Protein AF-A0A7S0IWI6-F1 (afdb_monomer_lite)

InterPro domains:
  IPR001129 Membrane-associated, eicosanoid/glutathione metabolism (MAPEG) protein [PF01124] (8-79)
  IPR023352 Membrane associated eicosanoid/glutathione metabolism-like domain superfamily [G3DSA:1.20.120.550] (6-96)
  IPR023352 Membrane associated eicosanoid/glutathione metabolism-like domain superfamily [SSF161084] (7-81)

Structure (mmCIF, N/CA/C/O backbone):
data_AF-A0A7S0IWI6-F1
#
_entry.id   AF-A0A7S0IWI6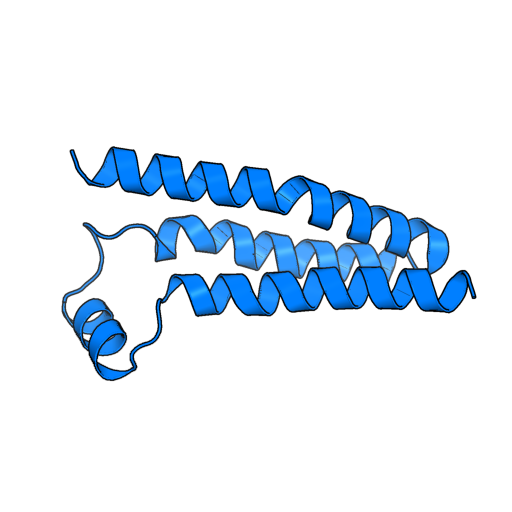-F1
#
loop_
_atom_site.group_PDB
_atom_site.id
_atom_site.type_symbol
_atom_site.label_atom_id
_atom_site.label_alt_id
_atom_site.label_comp_id
_atom_site.label_asym_id
_atom_site.label_entity_id
_atom_site.label_seq_id
_atom_site.pdbx_PDB_ins_code
_atom_site.Cartn_x
_atom_site.Cartn_y
_atom_site.Cartn_z
_atom_site.occupancy
_atom_site.B_iso_or_equiv
_atom_site.auth_seq_id
_atom_site.auth_comp_id
_atom_site.auth_asym_id
_atom_site.auth_atom_id
_atom_site.pdbx_PDB_model_num
ATOM 1 N N . SER A 1 1 ? 21.022 3.372 -17.760 1.00 60.09 1 SER A N 1
ATOM 2 C CA . SER A 1 1 ? 20.057 2.423 -18.358 1.00 60.09 1 SER A CA 1
ATOM 3 C C . SER A 1 1 ? 18.639 2.813 -17.983 1.00 60.09 1 SER A C 1
ATOM 5 O O . SER A 1 1 ? 18.422 3.125 -16.820 1.00 60.09 1 SER A O 1
ATOM 7 N N . GLY A 1 2 ? 17.676 2.789 -18.914 1.00 69.56 2 GLY A N 1
ATOM 8 C CA . GLY A 1 2 ? 16.279 3.180 -18.639 1.00 69.56 2 GLY A CA 1
ATOM 9 C C . GLY A 1 2 ? 15.588 2.357 -17.541 1.00 69.56 2 GLY A C 1
ATOM 10 O O . GLY A 1 2 ? 14.728 2.878 -16.842 1.00 69.56 2 GLY A O 1
ATOM 11 N N . LEU A 1 3 ? 16.027 1.111 -17.317 1.00 73.00 3 LEU A N 1
ATOM 12 C CA . LEU A 1 3 ? 15.543 0.254 -16.229 1.00 73.00 3 LEU A CA 1
ATOM 13 C C . LEU A 1 3 ? 15.739 0.872 -14.835 1.00 73.00 3 LEU A C 1
ATOM 15 O O . LEU A 1 3 ? 14.838 0.784 -14.013 1.00 73.00 3 LEU A O 1
ATOM 19 N N . ILE A 1 4 ? 16.888 1.506 -14.576 1.00 78.31 4 ILE A N 1
ATOM 20 C CA . ILE A 1 4 ? 17.215 2.073 -13.254 1.00 78.31 4 ILE A CA 1
ATOM 21 C C . ILE A 1 4 ? 16.224 3.188 -12.907 1.00 78.31 4 ILE A C 1
ATOM 23 O O . ILE A 1 4 ? 15.590 3.143 -11.863 1.00 78.31 4 ILE A O 1
ATOM 27 N N . PHE A 1 5 ? 15.993 4.112 -13.843 1.00 79.19 5 PHE A N 1
ATOM 28 C CA . PHE A 1 5 ? 15.026 5.198 -13.669 1.00 79.19 5 PHE A CA 1
ATOM 29 C C . PHE A 1 5 ? 13.600 4.682 -13.421 1.00 79.19 5 PHE A C 1
ATOM 31 O O . PHE A 1 5 ? 12.860 5.207 -12.594 1.00 79.19 5 PHE A O 1
ATOM 38 N N . VAL A 1 6 ? 13.210 3.625 -14.132 1.00 77.12 6 VAL A N 1
ATOM 39 C CA . VAL A 1 6 ? 11.906 2.970 -13.983 1.00 77.12 6 VAL A CA 1
ATOM 40 C C . VAL A 1 6 ? 11.771 2.326 -12.594 1.00 77.12 6 VAL A C 1
ATOM 42 O O . VAL A 1 6 ? 10.737 2.483 -11.946 1.00 77.12 6 VAL A O 1
ATOM 45 N N . MET A 1 7 ? 12.823 1.675 -12.093 1.00 81.88 7 MET A N 1
ATOM 46 C CA . MET A 1 7 ? 12.849 1.119 -10.737 1.00 81.88 7 MET A CA 1
ATOM 47 C C . MET A 1 7 ? 12.815 2.209 -9.657 1.00 81.88 7 MET A C 1
ATOM 49 O O . MET A 1 7 ? 12.032 2.084 -8.717 1.00 81.88 7 MET A O 1
ATOM 53 N N . ASP A 1 8 ? 13.549 3.313 -9.822 1.00 86.31 8 ASP A N 1
ATOM 54 C CA . ASP A 1 8 ? 13.521 4.446 -8.882 1.00 86.31 8 ASP A CA 1
ATOM 55 C C . ASP A 1 8 ? 12.116 5.053 -8.767 1.00 86.31 8 ASP A C 1
ATOM 57 O O . ASP A 1 8 ? 11.629 5.333 -7.670 1.00 86.31 8 ASP A O 1
ATOM 61 N N . ARG A 1 9 ? 11.409 5.199 -9.895 1.00 85.44 9 ARG A N 1
ATOM 62 C CA . ARG A 1 9 ? 10.012 5.664 -9.909 1.00 85.44 9 ARG A CA 1
ATOM 63 C C . ARG A 1 9 ? 9.068 4.671 -9.237 1.00 85.44 9 ARG A C 1
ATOM 65 O O . ARG A 1 9 ? 8.151 5.098 -8.538 1.00 85.44 9 ARG A O 1
ATOM 72 N N . SER A 1 10 ? 9.303 3.371 -9.413 1.00 87.50 10 SER A N 1
ATOM 73 C CA . SER A 1 10 ? 8.527 2.336 -8.730 1.00 87.50 10 SER A CA 1
ATOM 74 C C . SER A 1 10 ? 8.697 2.418 -7.212 1.00 87.50 10 SER A C 1
ATOM 76 O O . SER A 1 10 ? 7.706 2.388 -6.487 1.00 87.50 10 SER A O 1
ATOM 78 N N . VAL A 1 11 ? 9.932 2.555 -6.722 1.00 89.94 11 VAL A N 1
ATOM 79 C CA . VAL A 1 11 ? 10.214 2.701 -5.285 1.00 89.94 11 VAL A CA 1
ATOM 80 C C . VAL A 1 11 ? 9.613 3.995 -4.740 1.00 89.94 11 VAL A C 1
ATOM 82 O O . VAL A 1 11 ? 8.949 3.965 -3.705 1.00 89.94 11 VAL A O 1
ATOM 85 N N . GLY A 1 12 ? 9.765 5.110 -5.463 1.00 90.56 12 GLY A N 1
ATOM 86 C CA . GLY A 1 12 ? 9.144 6.386 -5.105 1.00 90.56 12 GLY A CA 1
ATOM 87 C C . GLY A 1 12 ? 7.631 6.263 -4.910 1.00 90.56 12 GLY A C 1
ATOM 88 O O . GLY A 1 12 ? 7.111 6.700 -3.887 1.00 90.56 12 GLY A O 1
ATOM 89 N N . ASN A 1 13 ? 6.929 5.572 -5.816 1.00 91.75 13 ASN A N 1
ATOM 90 C CA . ASN A 1 13 ? 5.488 5.355 -5.669 1.00 91.75 13 ASN A CA 1
ATOM 91 C C . ASN A 1 13 ? 5.132 4.508 -4.440 1.00 91.75 13 ASN A C 1
ATOM 93 O O . ASN A 1 13 ? 4.160 4.808 -3.751 1.00 91.75 13 ASN A O 1
ATOM 97 N N . LEU A 1 14 ? 5.902 3.457 -4.146 1.00 91.81 14 LEU A N 1
ATOM 98 C CA . LEU A 1 14 ? 5.673 2.637 -2.953 1.00 91.81 14 LEU A CA 1
ATOM 99 C C . LEU A 1 14 ? 5.825 3.470 -1.672 1.00 91.81 14 LEU A C 1
ATOM 101 O O . LEU A 1 14 ? 4.990 3.368 -0.770 1.00 91.81 14 LEU A O 1
ATOM 105 N N . LEU A 1 15 ? 6.840 4.335 -1.616 1.00 94.75 15 LEU A N 1
ATOM 106 C CA . LEU A 1 15 ? 7.067 5.234 -0.486 1.00 94.75 15 LEU A CA 1
ATOM 107 C C . LEU A 1 15 ? 5.949 6.270 -0.343 1.00 94.75 15 LEU A C 1
ATOM 109 O O . LEU A 1 15 ? 5.454 6.460 0.761 1.00 94.75 15 LEU A O 1
ATOM 113 N N . GLU A 1 16 ? 5.489 6.884 -1.434 1.00 93.44 16 GLU A N 1
ATOM 114 C CA . GLU A 1 16 ? 4.375 7.847 -1.417 1.00 93.44 16 GLU A CA 1
ATOM 115 C C . GLU A 1 16 ? 3.060 7.224 -0.917 1.00 93.44 16 GLU A C 1
ATOM 117 O O . GLU A 1 16 ? 2.232 7.891 -0.299 1.00 93.44 16 GLU A O 1
ATOM 122 N N . GLN A 1 17 ? 2.859 5.932 -1.172 1.00 93.06 17 GLN A N 1
ATOM 123 C CA . GLN A 1 17 ? 1.621 5.218 -0.853 1.00 93.06 17 GLN A CA 1
ATOM 124 C C . GLN A 1 17 ? 1.616 4.602 0.544 1.00 93.06 17 GLN A C 1
ATOM 126 O O . GLN A 1 17 ? 0.550 4.279 1.068 1.00 93.06 17 GLN A O 1
ATOM 131 N N . THR A 1 18 ? 2.787 4.450 1.157 1.00 94.50 18 THR A N 1
ATOM 132 C CA . THR A 1 18 ? 2.921 3.828 2.475 1.00 94.50 18 THR A CA 1
ATOM 133 C C . THR A 1 18 ? 2.287 4.675 3.593 1.00 94.50 18 THR A C 1
ATOM 135 O O . THR A 1 18 ? 1.507 4.113 4.362 1.00 94.50 18 THR A O 1
ATOM 138 N N . PRO A 1 19 ? 2.509 6.005 3.691 1.00 96.38 19 PRO A N 1
ATOM 139 C CA . PRO A 1 19 ? 1.877 6.832 4.720 1.00 96.38 19 PRO A CA 1
ATOM 140 C C . PRO A 1 19 ? 0.339 6.792 4.730 1.00 96.38 19 PRO A C 1
ATOM 142 O O . PRO A 1 19 ? -0.219 6.501 5.791 1.00 96.38 19 PRO A O 1
ATOM 145 N N . PRO A 1 20 ? -0.381 7.023 3.607 1.00 95.06 20 PRO A N 1
ATOM 146 C CA . PRO A 1 20 ? -1.842 6.967 3.624 1.00 95.06 20 PRO A CA 1
ATOM 147 C C . PRO A 1 20 ? -2.363 5.556 3.917 1.00 95.06 20 PRO A C 1
ATOM 149 O O . PRO A 1 20 ? -3.393 5.417 4.571 1.00 95.06 20 PRO A O 1
ATOM 152 N N . PHE A 1 21 ? -1.645 4.511 3.491 1.00 96.56 21 PHE A N 1
ATOM 153 C CA . PHE A 1 21 ? -1.988 3.128 3.815 1.00 96.56 21 PHE A CA 1
ATOM 154 C C . PHE A 1 21 ? -1.884 2.840 5.314 1.00 96.56 21 PHE A C 1
ATOM 156 O O . PHE A 1 21 ? -2.855 2.372 5.904 1.00 96.56 21 PHE A O 1
ATOM 163 N N . LEU A 1 22 ? -0.742 3.142 5.937 1.00 97.44 22 LEU A N 1
ATOM 164 C CA . LEU A 1 22 ? -0.532 2.883 7.362 1.00 97.44 22 LEU A CA 1
ATOM 165 C C . LEU A 1 22 ? -1.520 3.672 8.219 1.00 97.44 22 LEU A C 1
ATOM 167 O O . LEU A 1 22 ? -2.097 3.115 9.149 1.00 97.44 22 LEU A O 1
ATOM 171 N N . LEU A 1 23 ? -1.759 4.941 7.879 1.00 97.00 23 LEU A N 1
ATOM 172 C CA . LEU A 1 23 ? -2.752 5.760 8.566 1.00 97.00 23 LEU A CA 1
ATOM 173 C C . LEU A 1 23 ? -4.145 5.123 8.486 1.00 97.00 23 LEU A C 1
ATOM 175 O O . LEU A 1 23 ? -4.803 4.949 9.508 1.00 97.00 23 LEU A O 1
ATOM 179 N N . ALA A 1 24 ? -4.581 4.741 7.285 1.00 96.44 24 ALA A N 1
ATOM 180 C CA . ALA A 1 24 ? -5.881 4.116 7.077 1.00 96.44 24 ALA A CA 1
ATOM 181 C C . ALA A 1 24 ? -6.020 2.778 7.814 1.00 96.44 24 ALA A C 1
ATOM 183 O O . ALA A 1 24 ? -7.049 2.535 8.440 1.00 96.44 24 ALA A O 1
ATOM 184 N N . LEU A 1 25 ? -4.981 1.941 7.764 1.00 98.00 25 LEU A N 1
ATOM 185 C CA . LEU A 1 25 ? -4.932 0.637 8.416 1.00 98.00 25 LEU A CA 1
ATOM 186 C C . LEU A 1 25 ? -5.083 0.771 9.933 1.00 98.00 25 LEU A C 1
ATOM 188 O O . LEU A 1 25 ? -5.941 0.121 10.524 1.00 98.00 25 LEU A O 1
ATOM 192 N N . TRP A 1 26 ? -4.286 1.644 10.555 1.00 97.81 26 TRP A N 1
ATOM 193 C CA . TRP A 1 26 ? -4.325 1.849 12.002 1.00 97.81 26 TRP A CA 1
ATOM 194 C C . TRP A 1 26 ? -5.633 2.485 12.459 1.00 97.81 26 TRP A C 1
ATOM 196 O O . TRP A 1 26 ? -6.230 2.012 13.422 1.00 97.81 26 TRP A O 1
ATOM 206 N N . LEU A 1 27 ? -6.122 3.509 11.752 1.00 96.38 27 LEU A N 1
ATOM 207 C CA . LEU A 1 27 ? -7.418 4.112 12.066 1.00 96.38 27 LEU A CA 1
ATOM 208 C C . LEU A 1 27 ? -8.548 3.081 11.978 1.00 96.38 27 LEU A C 1
ATOM 210 O O . LEU A 1 27 ? -9.403 3.039 12.856 1.00 96.38 27 LEU A O 1
ATOM 214 N N . HIS A 1 28 ? -8.541 2.221 10.957 1.00 96.56 28 HIS A N 1
ATOM 215 C CA . HIS A 1 28 ? -9.546 1.170 10.813 1.00 96.56 28 HIS A CA 1
ATOM 216 C C . HIS A 1 28 ? -9.423 0.089 11.892 1.00 96.56 28 HIS A C 1
ATOM 218 O O . HIS A 1 28 ? -10.438 -0.356 12.423 1.00 96.56 28 HIS A O 1
ATOM 224 N N . ALA A 1 29 ? -8.198 -0.299 12.252 1.00 96.75 29 ALA A N 1
ATOM 225 C CA . ALA A 1 29 ? -7.947 -1.283 13.299 1.00 96.75 29 ALA A CA 1
ATOM 226 C C . ALA A 1 29 ? -8.424 -0.797 14.676 1.00 96.75 29 ALA A C 1
ATOM 228 O O . ALA A 1 29 ? -9.009 -1.575 15.423 1.00 96.75 29 ALA A O 1
ATOM 229 N N . PHE A 1 30 ? -8.203 0.483 15.000 1.00 96.19 30 PHE A N 1
ATOM 230 C CA . PHE A 1 30 ? -8.631 1.065 16.274 1.00 96.19 30 PHE A CA 1
ATOM 231 C C . PHE A 1 30 ? -10.124 1.396 16.323 1.00 96.19 30 PHE A C 1
ATOM 233 O O . PHE A 1 30 ? -10.744 1.210 17.365 1.00 96.19 30 PHE A O 1
ATOM 240 N N . ALA A 1 31 ? -10.696 1.913 15.231 1.00 95.25 31 ALA A N 1
ATOM 241 C CA . ALA A 1 31 ? -12.073 2.403 15.227 1.00 95.25 31 ALA A CA 1
ATOM 242 C C . ALA A 1 31 ? -13.107 1.341 14.824 1.00 95.25 31 ALA A C 1
ATOM 244 O O . ALA A 1 31 ? -14.248 1.421 15.262 1.00 95.25 31 ALA A O 1
ATOM 245 N N . VAL A 1 32 ? -12.747 0.379 13.967 1.00 95.56 32 VAL A N 1
ATOM 246 C CA . VAL A 1 32 ? -13.708 -0.555 13.355 1.00 95.56 32 VAL A CA 1
ATOM 247 C C . VAL A 1 32 ? -13.438 -1.991 13.783 1.00 95.56 32 VAL A C 1
ATOM 249 O O . VAL A 1 32 ? -14.243 -2.578 14.499 1.00 95.56 32 VAL A O 1
ATOM 252 N N . SER A 1 33 ? -12.336 -2.577 13.313 1.00 95.88 33 SER A N 1
ATOM 253 C CA . SER A 1 33 ? -11.968 -3.960 13.613 1.00 95.88 33 SER A CA 1
ATOM 254 C C . SER A 1 33 ? -10.524 -4.241 13.182 1.00 95.88 33 SER A C 1
ATOM 256 O O . SER A 1 33 ? -10.160 -3.936 12.038 1.00 95.88 33 SER A O 1
ATOM 258 N N . PRO A 1 34 ? -9.698 -4.855 14.049 1.00 95.94 34 PRO A N 1
ATOM 259 C CA . PRO A 1 34 ? -8.344 -5.263 13.691 1.00 95.94 34 PRO A CA 1
ATOM 260 C C . PRO A 1 34 ? -8.319 -6.408 12.666 1.00 95.94 34 PRO A C 1
ATOM 262 O O . PRO A 1 34 ? -7.414 -6.440 11.833 1.00 95.94 34 PRO A O 1
ATOM 265 N N . ASP A 1 35 ? -9.310 -7.305 12.675 1.00 97.50 35 ASP A N 1
ATOM 266 C CA . ASP A 1 35 ? -9.374 -8.442 11.745 1.00 97.50 35 ASP A CA 1
ATOM 267 C C . ASP A 1 35 ? -9.653 -7.973 10.309 1.00 97.50 35 ASP A C 1
ATOM 269 O O . ASP A 1 35 ? -8.958 -8.360 9.365 1.00 97.50 35 ASP A O 1
ATOM 273 N N . ASP A 1 36 ? -10.615 -7.058 10.148 1.00 95.44 36 ASP A N 1
ATOM 274 C CA . ASP A 1 36 ? -10.927 -6.454 8.849 1.00 95.44 36 ASP A CA 1
ATOM 275 C C . ASP A 1 36 ? -9.750 -5.618 8.340 1.00 95.44 36 ASP A C 1
ATOM 277 O O . ASP A 1 36 ? -9.381 -5.699 7.165 1.00 95.44 36 ASP A O 1
ATOM 281 N N . ALA A 1 37 ? -9.122 -4.837 9.227 1.00 95.62 37 ALA A N 1
ATOM 282 C CA . ALA A 1 37 ? -7.927 -4.072 8.893 1.00 95.62 37 ALA A CA 1
ATOM 283 C C . ALA A 1 37 ? -6.809 -4.994 8.386 1.00 95.62 37 ALA A C 1
ATOM 285 O O . ALA A 1 37 ? -6.219 -4.714 7.343 1.00 95.62 37 ALA A O 1
ATOM 286 N N . ALA A 1 38 ? -6.556 -6.123 9.055 1.00 97.19 38 ALA A N 1
ATOM 287 C CA . ALA A 1 38 ? -5.558 -7.095 8.620 1.00 97.19 38 ALA A CA 1
ATOM 288 C C . ALA A 1 38 ? -5.875 -7.662 7.227 1.00 97.19 38 ALA A C 1
ATOM 290 O O . ALA A 1 38 ? -4.979 -7.739 6.382 1.00 97.19 38 ALA A O 1
ATOM 291 N N . TRP A 1 39 ? -7.138 -8.001 6.948 1.00 97.62 39 TRP A N 1
ATOM 292 C CA . TRP A 1 39 ? -7.550 -8.483 5.628 1.00 97.62 39 TRP A CA 1
ATOM 293 C C . TRP A 1 39 ? -7.314 -7.442 4.525 1.00 97.62 39 TRP A C 1
ATOM 295 O O . TRP A 1 39 ? -6.653 -7.733 3.525 1.00 97.62 39 TRP A O 1
ATOM 305 N N . TYR A 1 40 ? -7.778 -6.202 4.717 1.00 96.62 40 TYR A N 1
ATOM 306 C CA . TYR A 1 40 ? -7.527 -5.113 3.767 1.00 96.62 40 TYR A CA 1
ATOM 307 C C . TYR A 1 40 ? -6.029 -4.813 3.614 1.00 96.62 40 TYR A C 1
ATOM 309 O O . TYR A 1 40 ? -5.559 -4.550 2.504 1.00 96.62 40 TYR A O 1
ATOM 317 N N . GLY A 1 41 ? -5.270 -4.913 4.706 1.00 96.50 41 GLY A N 1
ATOM 318 C CA . GLY A 1 41 ? -3.817 -4.805 4.723 1.00 96.50 41 GLY A CA 1
ATOM 319 C C . GLY A 1 41 ? -3.145 -5.822 3.807 1.00 96.50 41 GLY A C 1
ATOM 320 O O . GLY A 1 41 ? -2.337 -5.446 2.957 1.00 96.50 41 GLY A O 1
ATOM 321 N N . TRP A 1 42 ? -3.525 -7.097 3.912 1.00 97.75 42 TRP A N 1
ATOM 322 C CA . TRP A 1 42 ? -3.004 -8.159 3.051 1.00 97.75 42 TRP A CA 1
ATOM 323 C C . TRP A 1 42 ? -3.342 -7.946 1.579 1.00 97.75 42 TRP A C 1
ATOM 325 O O . TRP A 1 42 ? -2.466 -8.089 0.726 1.00 97.75 42 TRP A O 1
ATOM 335 N N . VAL A 1 43 ? -4.579 -7.551 1.271 1.00 95.94 43 VAL A N 1
ATOM 336 C CA . VAL A 1 43 ? -4.990 -7.245 -0.106 1.00 95.94 43 VAL A CA 1
ATOM 337 C C . VAL A 1 43 ? -4.131 -6.119 -0.688 1.00 95.94 43 VAL A C 1
ATOM 339 O O . VAL A 1 43 ? -3.621 -6.243 -1.803 1.00 95.94 43 VAL A O 1
ATOM 342 N N . TRP A 1 44 ? -3.908 -5.047 0.075 1.00 96.25 44 TRP A N 1
ATOM 343 C CA . TRP A 1 44 ? -3.058 -3.939 -0.357 1.00 96.25 44 TRP A CA 1
ATOM 344 C C . TRP A 1 44 ? -1.595 -4.369 -0.547 1.00 96.25 44 TRP A C 1
ATOM 346 O O . TRP A 1 44 ? -0.983 -4.019 -1.556 1.00 96.25 44 TRP A O 1
ATOM 356 N N . LEU A 1 45 ? -1.038 -5.176 0.365 1.00 95.69 45 LEU A N 1
ATOM 357 C CA . LEU A 1 45 ? 0.333 -5.691 0.255 1.00 95.69 45 LEU A CA 1
ATOM 358 C C . LEU A 1 45 ? 0.528 -6.561 -0.992 1.00 95.69 45 LEU A C 1
ATOM 360 O O . LEU A 1 45 ? 1.526 -6.400 -1.693 1.00 95.69 45 LEU A O 1
ATOM 364 N N . LEU A 1 46 ? -0.429 -7.441 -1.302 1.00 94.56 46 LEU A N 1
ATOM 365 C CA . LEU A 1 46 ? -0.392 -8.272 -2.509 1.00 94.56 46 LEU A CA 1
ATOM 366 C C . LEU A 1 46 ? -0.441 -7.427 -3.784 1.00 94.56 46 LEU A C 1
ATOM 368 O O . LEU A 1 46 ? 0.308 -7.673 -4.725 1.00 94.56 46 LEU A O 1
ATOM 372 N N . MET A 1 47 ? -1.273 -6.386 -3.815 1.00 92.62 47 MET A N 1
ATOM 373 C CA . MET A 1 47 ? -1.276 -5.445 -4.934 1.00 92.62 47 MET A CA 1
ATOM 374 C C . MET A 1 47 ? 0.100 -4.778 -5.067 1.00 92.62 47 MET A C 1
ATOM 376 O O . MET A 1 47 ? 0.705 -4.787 -6.139 1.00 92.62 47 MET A O 1
ATOM 380 N N . ARG A 1 48 ? 0.662 -4.270 -3.968 1.00 91.56 48 ARG A N 1
ATOM 381 C CA . ARG A 1 48 ? 1.937 -3.540 -3.983 1.00 91.56 48 ARG A CA 1
ATOM 382 C C . ARG A 1 48 ? 3.152 -4.403 -4.287 1.00 91.56 48 ARG A C 1
ATOM 384 O O . ARG A 1 48 ? 4.070 -3.899 -4.926 1.00 91.56 48 ARG A O 1
ATOM 391 N N . SER A 1 49 ? 3.146 -5.684 -3.932 1.00 90.62 49 SER A N 1
ATOM 392 C CA . SER A 1 49 ? 4.223 -6.605 -4.307 1.00 90.62 49 SER A CA 1
ATOM 393 C C . SER A 1 49 ? 4.267 -6.864 -5.817 1.00 90.62 49 SER A C 1
ATOM 395 O O . SER A 1 49 ? 5.347 -7.037 -6.378 1.00 90.62 49 SER A O 1
ATOM 397 N N . THR A 1 50 ? 3.119 -6.811 -6.503 1.00 88.75 50 THR A N 1
ATOM 398 C CA . THR A 1 50 ? 3.051 -6.961 -7.970 1.00 88.75 50 THR A CA 1
ATOM 399 C C . THR A 1 50 ? 3.378 -5.676 -8.738 1.00 88.75 50 THR A C 1
ATOM 401 O O . THR A 1 50 ? 3.727 -5.739 -9.918 1.00 88.75 50 THR A O 1
ATOM 404 N N . TYR A 1 51 ? 3.324 -4.507 -8.088 1.00 88.06 51 TYR A N 1
ATOM 405 C CA . TYR A 1 51 ? 3.525 -3.202 -8.729 1.00 88.06 51 TYR A CA 1
ATOM 406 C C . TYR A 1 51 ? 4.877 -3.062 -9.463 1.00 88.0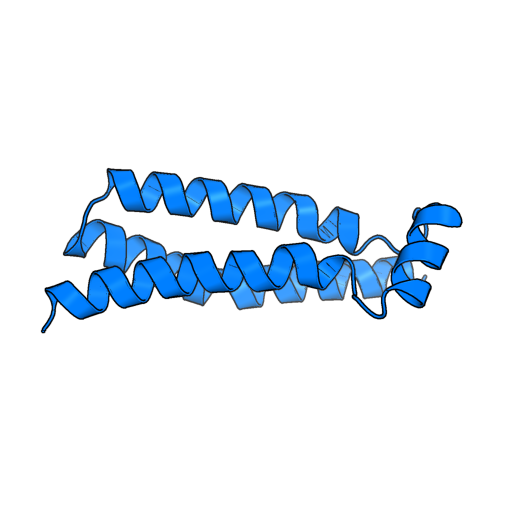6 51 TYR A C 1
ATOM 408 O O . TYR A 1 51 ? 4.856 -2.673 -10.634 1.00 88.06 51 TYR A O 1
ATOM 416 N N . PRO A 1 52 ? 6.041 -3.422 -8.876 1.00 85.06 52 PRO A N 1
ATOM 417 C CA . PRO A 1 52 ? 7.332 -3.295 -9.561 1.00 85.06 52 PRO A CA 1
ATOM 418 C C . PRO A 1 52 ? 7.447 -4.191 -10.796 1.00 85.06 52 PRO A C 1
ATOM 420 O O . PRO A 1 52 ? 8.063 -3.804 -11.786 1.00 85.06 52 PRO A O 1
ATOM 423 N N . VAL A 1 53 ? 6.808 -5.367 -10.765 1.00 82.69 53 VAL A N 1
ATOM 424 C CA . VAL A 1 53 ? 6.771 -6.304 -11.899 1.00 82.69 53 VAL A CA 1
ATOM 425 C C . VAL A 1 53 ? 5.992 -5.695 -13.064 1.00 82.69 53 VAL A C 1
ATOM 427 O O . VAL A 1 53 ? 6.449 -5.746 -14.201 1.00 82.69 53 VAL A O 1
ATOM 430 N N . MET A 1 54 ? 4.864 -5.037 -12.778 1.00 78.12 54 MET A N 1
ATOM 431 C CA . MET A 1 54 ? 4.068 -4.318 -13.784 1.00 78.12 54 MET A CA 1
ATOM 432 C C . MET A 1 54 ? 4.771 -3.059 -14.319 1.00 78.12 54 MET A C 1
ATOM 434 O O . MET A 1 54 ? 4.422 -2.566 -15.390 1.00 78.12 54 MET A O 1
ATOM 438 N N . PHE A 1 55 ? 5.758 -2.538 -13.583 1.00 74.69 55 PHE A N 1
ATOM 439 C CA . PHE A 1 55 ? 6.570 -1.382 -13.962 1.00 74.69 55 PHE A CA 1
ATOM 440 C C . PHE A 1 55 ? 7.827 -1.776 -14.768 1.00 74.69 55 PHE A C 1
ATOM 442 O O . PHE A 1 55 ? 8.408 -0.925 -15.438 1.00 74.69 55 PHE A O 1
ATOM 449 N N . ALA A 1 56 ? 8.248 -3.049 -14.749 1.00 69.69 56 ALA A N 1
ATOM 450 C CA . ALA A 1 56 ? 9.452 -3.551 -15.420 1.00 69.69 56 ALA A CA 1
ATOM 451 C C . ALA A 1 56 ? 9.308 -3.583 -16.960 1.00 69.69 56 ALA A C 1
ATOM 453 O O . ALA A 1 56 ? 9.103 -4.616 -17.592 1.00 69.69 56 ALA A O 1
ATOM 454 N N . TYR A 1 57 ? 9.457 -2.406 -17.567 1.00 61.91 57 TYR A N 1
ATOM 455 C CA . TYR A 1 57 ? 9.344 -2.134 -19.004 1.00 61.91 57 TYR A CA 1
ATOM 456 C C . TYR A 1 57 ? 10.265 -2.976 -19.924 1.00 61.91 57 TYR A C 1
ATOM 458 O O . TYR A 1 57 ? 9.815 -3.370 -20.998 1.00 61.91 57 TYR A O 1
ATOM 466 N N . PRO A 1 58 ? 11.534 -3.282 -19.570 1.00 56.75 58 PRO A N 1
ATOM 467 C CA . PRO A 1 58 ? 12.460 -3.955 -20.494 1.00 56.75 58 PRO A CA 1
ATOM 468 C C . PRO A 1 58 ? 12.262 -5.470 -20.649 1.00 56.75 58 PRO A C 1
ATOM 470 O O . PRO A 1 58 ? 12.834 -6.054 -21.563 1.00 56.75 58 PRO A O 1
ATOM 473 N N . SER A 1 59 ? 11.488 -6.113 -19.771 1.00 55.22 59 SER A N 1
ATOM 474 C CA . SER A 1 59 ? 11.229 -7.563 -19.793 1.00 55.22 59 SER A CA 1
ATOM 475 C C . SER A 1 59 ? 9.786 -7.913 -20.170 1.00 55.22 59 SER A C 1
ATOM 477 O O . SER A 1 59 ? 9.386 -9.073 -20.078 1.00 55.22 59 SER A O 1
ATOM 479 N N . MET A 1 60 ? 8.984 -6.925 -20.580 1.00 64.94 60 MET A N 1
ATOM 480 C CA . MET A 1 60 ? 7.590 -7.142 -20.950 1.00 64.94 60 MET A CA 1
ATOM 481 C C . MET A 1 60 ? 7.492 -7.755 -22.353 1.00 64.94 60 MET A C 1
ATOM 483 O O . MET A 1 60 ? 8.100 -7.260 -23.302 1.00 64.94 60 MET A O 1
ATOM 487 N N . SER A 1 61 ? 6.728 -8.843 -22.498 1.00 69.62 61 SER A N 1
ATOM 488 C CA . SER A 1 61 ? 6.576 -9.505 -23.797 1.00 69.62 61 SER A CA 1
ATOM 489 C C . SER A 1 61 ? 5.919 -8.565 -24.826 1.00 69.62 61 SER A C 1
ATOM 491 O O . SER A 1 61 ? 5.057 -7.756 -24.460 1.00 69.62 61 SER A O 1
ATOM 493 N N . PRO A 1 62 ? 6.252 -8.677 -26.128 1.00 74.44 62 PRO A N 1
ATOM 494 C CA . PRO A 1 62 ? 5.650 -7.845 -27.176 1.00 74.44 62 PRO A CA 1
ATOM 495 C C . PRO A 1 62 ? 4.113 -7.877 -27.186 1.00 74.44 62 PRO A C 1
ATOM 497 O O . PRO A 1 62 ? 3.471 -6.873 -27.496 1.00 74.44 62 PRO A O 1
ATOM 500 N N . ALA A 1 63 ? 3.519 -9.009 -26.795 1.00 75.19 63 ALA A N 1
ATOM 501 C CA . ALA A 1 63 ? 2.073 -9.186 -26.684 1.00 75.19 63 ALA A CA 1
ATOM 502 C C . ALA A 1 63 ? 1.456 -8.330 -25.563 1.00 75.19 63 ALA A C 1
ATOM 504 O O . ALA A 1 63 ? 0.468 -7.636 -25.796 1.00 75.19 63 ALA A O 1
ATOM 505 N N . LEU A 1 64 ? 2.064 -8.318 -24.371 1.00 70.44 64 LEU A N 1
ATOM 506 C CA . LEU A 1 64 ? 1.612 -7.493 -23.243 1.00 70.44 64 LEU A CA 1
ATOM 507 C C . LEU A 1 64 ? 1.741 -5.998 -23.543 1.00 70.44 64 LEU A C 1
ATOM 509 O O . LEU A 1 64 ? 0.881 -5.202 -23.168 1.00 70.44 64 LEU A O 1
ATOM 513 N N . TRP A 1 65 ? 2.792 -5.614 -24.264 1.00 70.38 65 TRP A N 1
ATOM 514 C CA . TRP A 1 65 ? 2.988 -4.229 -24.674 1.00 70.38 65 TRP A CA 1
ATOM 515 C C . TRP A 1 65 ? 1.999 -3.783 -25.763 1.00 70.38 65 TRP A C 1
ATOM 517 O O . TRP A 1 65 ? 1.488 -2.661 -25.732 1.00 70.38 65 TRP A O 1
ATOM 527 N N . SER A 1 66 ? 1.681 -4.664 -26.717 1.00 71.44 66 SER A N 1
ATOM 528 C CA . SER A 1 66 ? 0.635 -4.420 -27.716 1.00 71.44 66 SER A CA 1
ATOM 529 C C . SER A 1 66 ? -0.743 -4.278 -27.063 1.00 71.44 66 SER A C 1
ATOM 531 O O . SER A 1 66 ? -1.442 -3.311 -27.360 1.00 71.44 66 SER A O 1
ATOM 533 N N . ALA A 1 67 ? -1.074 -5.152 -26.107 1.00 72.56 67 ALA A N 1
ATOM 534 C CA . ALA A 1 67 ? -2.318 -5.091 -25.343 1.00 72.56 67 ALA A CA 1
ATOM 535 C C . ALA A 1 67 ? -2.443 -3.800 -24.509 1.00 72.56 67 ALA A C 1
ATOM 537 O O . ALA A 1 67 ? -3.504 -3.178 -24.493 1.00 72.56 67 ALA A O 1
ATOM 538 N N . GLN A 1 68 ? -1.356 -3.340 -23.874 1.00 73.38 68 GLN A N 1
ATOM 539 C CA . GLN A 1 68 ? -1.338 -2.059 -23.152 1.00 73.38 68 GLN A CA 1
ATOM 540 C C . GLN A 1 68 ? -1.737 -0.888 -24.061 1.00 73.38 68 GLN A C 1
ATOM 542 O O . GLN A 1 68 ? -2.540 -0.033 -23.687 1.00 73.38 68 GLN A O 1
ATOM 547 N N . ARG A 1 69 ? -1.168 -0.851 -25.275 1.00 71.25 69 ARG A N 1
ATOM 548 C CA . ARG A 1 69 ? -1.421 0.219 -26.247 1.00 71.25 69 ARG A CA 1
ATOM 549 C C . ARG A 1 69 ? -2.806 0.118 -26.875 1.00 71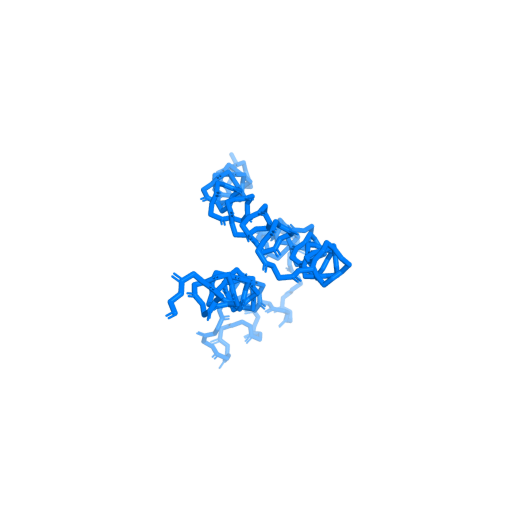.25 69 ARG A C 1
ATOM 551 O O . ARG A 1 69 ? -3.427 1.154 -27.075 1.00 71.25 69 ARG A O 1
ATOM 558 N N . SER A 1 70 ? -3.301 -1.090 -27.150 1.00 77.19 70 SER A N 1
ATOM 559 C CA . SER A 1 70 ? -4.638 -1.282 -27.725 1.00 77.19 70 SER A CA 1
ATOM 560 C C . SER A 1 70 ? -5.756 -0.945 -26.741 1.00 77.19 70 SER A C 1
ATOM 562 O O . SER A 1 70 ? -6.801 -0.458 -27.155 1.00 77.19 70 SER A O 1
ATOM 564 N N . LEU A 1 71 ? -5.545 -1.199 -25.447 1.00 72.31 71 LEU A N 1
ATOM 565 C CA . LEU A 1 71 ? -6.523 -0.898 -24.400 1.00 72.31 71 LEU A CA 1
ATOM 566 C C . LEU A 1 71 ? -6.427 0.547 -23.892 1.00 72.31 71 LEU A C 1
ATOM 568 O O . LEU A 1 71 ? -7.344 1.009 -23.224 1.00 72.31 71 LEU A O 1
ATOM 572 N N . GLY A 1 72 ? -5.327 1.257 -24.170 1.00 71.75 72 GLY A N 1
ATOM 573 C CA . GLY A 1 72 ? -5.095 2.614 -23.662 1.00 71.75 72 GLY A CA 1
ATOM 574 C C . G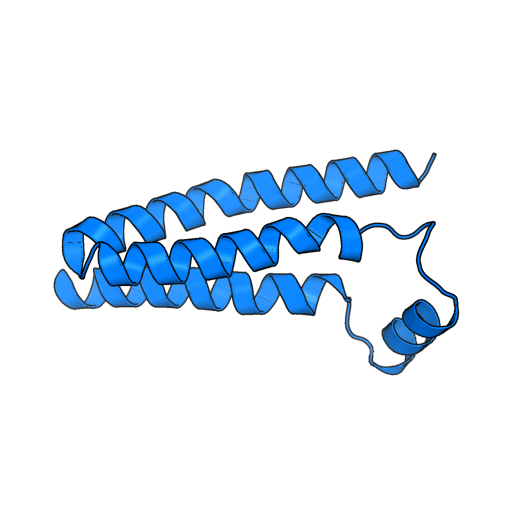LY A 1 72 ? -4.932 2.687 -22.136 1.00 71.75 72 GLY A C 1
ATOM 575 O O . GLY A 1 72 ? -5.020 3.768 -21.560 1.00 71.75 72 GLY A O 1
ATOM 576 N N . ILE A 1 73 ? -4.700 1.550 -21.472 1.00 70.81 73 ILE A N 1
ATOM 577 C CA . ILE A 1 73 ? -4.605 1.433 -20.012 1.00 70.81 73 ILE A CA 1
ATOM 578 C C . ILE A 1 73 ? -3.172 1.062 -19.642 1.00 70.81 73 ILE A C 1
ATOM 580 O O . ILE A 1 73 ? -2.587 0.154 -20.225 1.00 70.81 73 ILE A O 1
ATOM 584 N N . SER A 1 74 ? -2.601 1.737 -18.645 1.00 77.31 74 SER A N 1
ATOM 585 C CA . SER A 1 74 ? -1.313 1.339 -18.072 1.00 77.31 74 SER A CA 1
ATOM 586 C C . SER A 1 74 ? -1.490 0.115 -17.172 1.00 77.31 74 SER A C 1
ATOM 588 O O . SER A 1 74 ? -2.363 0.113 -16.306 1.00 77.31 74 SER A O 1
ATOM 590 N N . TRP A 1 75 ? -0.632 -0.903 -17.301 1.00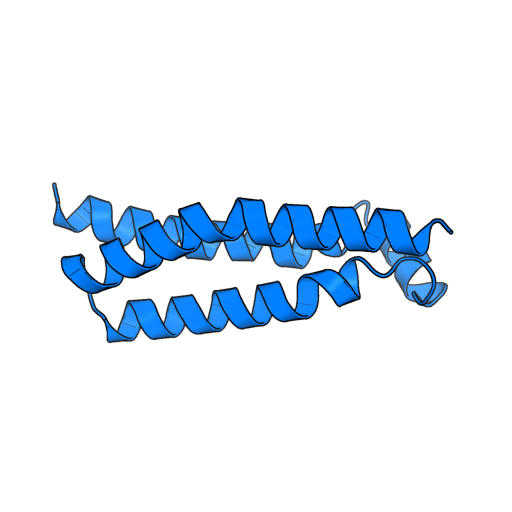 76.88 75 TRP A N 1
ATOM 591 C CA . TRP A 1 75 ? -0.647 -2.076 -16.408 1.00 76.88 75 TRP A CA 1
ATOM 592 C C . TRP A 1 75 ? -0.545 -1.695 -14.931 1.00 76.88 75 TRP A C 1
ATOM 594 O O . TRP A 1 75 ? -1.180 -2.283 -14.060 1.00 76.88 75 TRP A O 1
ATOM 604 N N . VAL A 1 76 ? 0.183 -0.617 -14.670 1.00 80.12 76 VAL A N 1
ATOM 605 C CA . VAL A 1 76 ? 0.357 -0.007 -13.357 1.00 80.12 76 VAL A CA 1
ATOM 606 C C . VAL A 1 76 ? -0.977 0.488 -12.780 1.00 80.12 76 VAL A C 1
ATOM 608 O O . VAL A 1 76 ? -1.209 0.410 -11.572 1.00 80.12 76 VAL A O 1
ATOM 611 N N . SER A 1 77 ? -1.895 0.960 -13.629 1.00 83.44 77 SER A N 1
ATOM 612 C CA . SER A 1 77 ? -3.218 1.443 -13.220 1.00 83.44 77 SER A CA 1
ATOM 613 C C . SER A 1 77 ? -4.098 0.328 -12.652 1.00 83.44 77 SER A C 1
ATOM 615 O O . SER A 1 77 ? -4.853 0.599 -11.719 1.00 83.44 77 SER A O 1
ATOM 617 N N . PHE A 1 78 ? -3.961 -0.916 -13.129 1.00 83.00 78 PHE A N 1
ATOM 618 C CA . PHE A 1 78 ? -4.711 -2.064 -12.595 1.00 83.00 78 PHE A CA 1
ATOM 619 C C . PHE A 1 78 ? -4.345 -2.406 -11.154 1.00 83.00 78 PHE A C 1
ATOM 621 O O . PHE A 1 78 ? -5.165 -2.955 -10.430 1.00 83.00 78 PHE A O 1
ATOM 628 N N . VAL A 1 79 ? -3.136 -2.061 -10.725 1.00 86.31 79 VAL A N 1
ATOM 629 C CA . VAL A 1 79 ? -2.706 -2.235 -9.335 1.00 86.31 79 VAL A CA 1
ATOM 630 C C . VAL A 1 79 ? -3.031 -0.985 -8.519 1.00 86.31 79 VAL A C 1
ATOM 632 O O . VAL A 1 79 ? -3.488 -1.060 -7.378 1.00 86.31 79 VAL A O 1
ATOM 635 N N . THR A 1 80 ? -2.826 0.185 -9.121 1.00 88.00 80 THR A N 1
ATOM 636 C CA . THR A 1 80 ? -2.918 1.475 -8.433 1.00 88.00 80 THR A CA 1
ATOM 637 C C . THR A 1 80 ? -4.347 1.801 -8.013 1.00 88.00 80 THR A C 1
ATOM 639 O O . THR A 1 80 ? -4.576 2.110 -6.845 1.00 88.00 80 THR A O 1
ATOM 642 N N . TRP A 1 81 ? -5.319 1.710 -8.927 1.00 90.00 81 TRP A N 1
ATOM 643 C CA . TRP A 1 81 ? -6.705 2.093 -8.633 1.00 90.00 81 TRP A CA 1
ATOM 644 C C . TRP A 1 81 ? -7.354 1.220 -7.551 1.00 90.00 81 TRP A C 1
ATOM 646 O O . TRP A 1 81 ? -7.898 1.786 -6.599 1.00 90.00 81 TRP A O 1
ATOM 656 N N . PRO A 1 82 ? -7.249 -0.123 -7.601 1.00 92.12 82 PRO A N 1
ATOM 657 C CA . PRO A 1 82 ? -7.745 -0.961 -6.514 1.00 92.12 82 PRO A CA 1
ATOM 658 C C . PRO A 1 82 ? -7.029 -0.700 -5.187 1.00 92.12 82 PRO A C 1
ATOM 660 O O . PRO A 1 82 ? -7.688 -0.647 -4.152 1.00 92.12 82 PRO A O 1
ATOM 663 N N . SER A 1 83 ? -5.714 -0.438 -5.203 1.00 92.31 83 SER A N 1
ATOM 664 C CA . SER A 1 83 ? -4.975 -0.089 -3.978 1.00 92.31 83 SER A CA 1
ATOM 665 C C . SER A 1 83 ? -5.545 1.166 -3.308 1.00 92.31 83 SER A C 1
ATOM 667 O O . SER A 1 83 ? -5.690 1.201 -2.086 1.00 92.31 83 SER A O 1
ATOM 669 N N . TYR A 1 84 ? -5.912 2.186 -4.091 1.00 92.69 84 TYR A N 1
ATOM 670 C CA . TYR A 1 84 ? -6.587 3.375 -3.568 1.00 92.69 84 TYR A CA 1
ATOM 671 C C . TYR A 1 84 ? -7.980 3.063 -3.025 1.00 92.69 84 TYR A C 1
ATOM 673 O O . TYR A 1 84 ? -8.345 3.590 -1.977 1.00 92.69 84 TYR A O 1
ATOM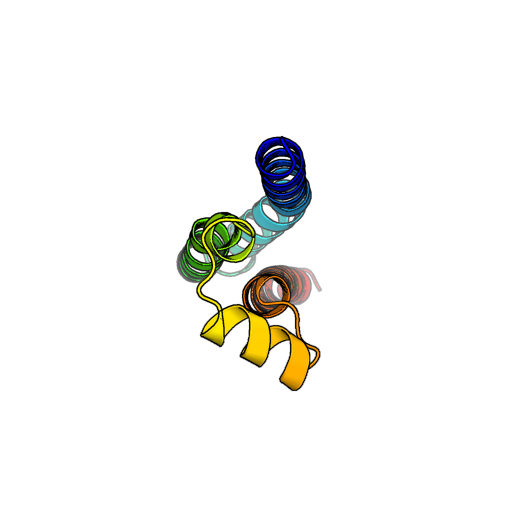 681 N N . ALA A 1 85 ? -8.750 2.205 -3.697 1.00 94.94 85 ALA A N 1
ATOM 682 C CA . ALA A 1 85 ? -10.075 1.808 -3.227 1.00 94.94 85 ALA A CA 1
ATOM 683 C C . ALA A 1 85 ? -10.010 1.114 -1.855 1.00 94.94 85 ALA A C 1
ATOM 685 O O . ALA A 1 85 ? -10.841 1.392 -0.992 1.00 94.94 85 ALA A O 1
ATOM 686 N N . VAL A 1 86 ? -8.993 0.278 -1.620 1.00 95.19 86 VAL A N 1
ATOM 687 C CA . VAL A 1 86 ? -8.758 -0.372 -0.319 1.00 95.19 86 VAL A CA 1
ATOM 688 C C . VAL A 1 86 ? -8.462 0.661 0.773 1.00 95.19 86 VAL A C 1
ATOM 690 O O . VAL A 1 86 ? -9.099 0.643 1.826 1.00 95.19 86 VAL A O 1
ATOM 693 N N . VAL A 1 87 ? -7.557 1.611 0.511 1.00 96.06 87 VAL A N 1
ATOM 694 C CA . VAL A 1 87 ? -7.232 2.693 1.460 1.00 96.06 87 VAL A CA 1
ATOM 695 C C . VAL A 1 87 ? -8.466 3.545 1.769 1.00 96.06 87 VAL A C 1
ATOM 697 O O . VAL A 1 87 ? -8.783 3.777 2.935 1.00 96.06 87 VAL A O 1
ATOM 700 N N . TRP A 1 88 ? -9.218 3.951 0.743 1.00 95.75 88 TRP A N 1
ATOM 701 C CA . TRP A 1 88 ? -10.458 4.709 0.912 1.00 95.75 88 TRP A CA 1
ATOM 702 C C . TRP A 1 88 ? -11.513 3.945 1.703 1.00 95.75 88 TRP A C 1
ATOM 704 O O . TRP A 1 88 ? -12.174 4.529 2.558 1.00 95.75 88 TRP A O 1
ATOM 714 N N . ARG A 1 89 ? -11.663 2.639 1.463 1.00 95.50 89 ARG A N 1
ATOM 715 C CA . ARG A 1 89 ? -12.615 1.798 2.194 1.00 95.50 89 ARG A CA 1
ATOM 716 C C . ARG A 1 89 ? -12.294 1.736 3.685 1.00 95.50 89 ARG A C 1
ATOM 718 O O . ARG A 1 89 ? -13.229 1.765 4.494 1.00 95.50 89 ARG A O 1
ATOM 725 N N . MET A 1 90 ? -11.008 1.661 4.033 1.00 96.06 90 MET A N 1
ATOM 726 C CA . MET A 1 90 ? -10.537 1.683 5.418 1.00 96.06 90 MET A CA 1
ATOM 727 C C . MET A 1 90 ? -10.792 3.047 6.071 1.00 96.06 90 MET A C 1
ATOM 729 O O . MET A 1 90 ? -11.433 3.096 7.122 1.00 96.06 90 MET A O 1
ATOM 733 N N . LEU A 1 91 ? -10.391 4.143 5.410 1.00 95.56 91 LEU A N 1
ATOM 734 C CA . LEU A 1 91 ? -10.598 5.515 5.896 1.00 95.56 91 LEU A CA 1
ATOM 735 C C . LEU A 1 91 ? -12.078 5.851 6.083 1.00 95.56 91 LEU A C 1
ATOM 737 O O . LEU A 1 91 ? -12.463 6.369 7.125 1.00 95.56 91 LEU A O 1
ATOM 741 N N . TYR A 1 92 ? -12.920 5.519 5.104 1.00 95.00 92 TYR A N 1
ATOM 742 C CA . TYR A 1 92 ? -14.364 5.723 5.192 1.00 95.00 92 TYR A CA 1
ATOM 743 C C . TYR A 1 92 ? -14.986 4.909 6.332 1.00 95.00 92 TYR A C 1
ATOM 745 O O . TYR A 1 92 ? -15.867 5.395 7.036 1.00 95.00 92 TYR A O 1
ATOM 753 N N . GLY A 1 93 ? -14.514 3.673 6.530 1.00 91.75 93 GLY A N 1
ATOM 754 C CA . GLY A 1 93 ? -14.928 2.843 7.657 1.00 91.75 93 GLY A CA 1
ATOM 755 C C . GLY A 1 93 ? -14.615 3.504 8.997 1.00 91.75 93 GLY A C 1
ATOM 756 O O . GLY A 1 93 ? -15.507 3.605 9.829 1.00 91.75 93 GLY A O 1
ATOM 757 N N . ALA A 1 94 ? -13.388 4.000 9.166 1.00 92.56 94 ALA A N 1
ATOM 758 C CA . ALA A 1 94 ? -12.977 4.691 10.383 1.00 92.56 94 ALA A CA 1
ATOM 759 C C . ALA A 1 94 ? -13.768 5.994 10.600 1.00 92.56 94 ALA A C 1
ATOM 761 O O . ALA A 1 94 ? -14.299 6.222 11.683 1.00 92.56 94 ALA A O 1
ATOM 762 N N . ALA A 1 95 ? -13.928 6.810 9.553 1.00 92.50 95 ALA A N 1
ATOM 763 C CA . ALA A 1 95 ? -14.652 8.078 9.626 1.00 92.50 95 ALA A CA 1
ATOM 764 C C . ALA A 1 95 ? -16.119 7.905 10.050 1.00 92.50 95 ALA A C 1
ATOM 766 O O . ALA A 1 95 ? -16.620 8.702 10.834 1.00 92.50 95 ALA A O 1
ATOM 767 N N . LYS A 1 96 ? -16.791 6.846 9.577 1.00 93.56 96 LYS A N 1
ATOM 768 C CA . LYS A 1 96 ? -18.179 6.536 9.953 1.00 93.56 96 LYS A CA 1
ATOM 769 C C . LYS A 1 96 ? -18.380 6.168 11.421 1.00 93.56 96 LYS A C 1
ATOM 771 O O . LYS A 1 96 ? -19.515 6.195 11.868 1.00 93.56 96 LYS A O 1
ATOM 776 N N . VAL A 1 97 ? -17.337 5.735 12.125 1.00 88.69 97 VAL A N 1
ATOM 777 C CA . VAL A 1 97 ? -17.443 5.404 13.556 1.00 88.69 97 VAL A CA 1
ATOM 778 C C . VAL A 1 97 ? -17.166 6.632 14.424 1.00 88.69 97 VAL A C 1
ATOM 780 O O . VAL A 1 97 ? -17.664 6.728 15.540 1.00 88.69 97 VAL A O 1
ATOM 783 N N . CYS A 1 98 ? -16.386 7.587 13.915 1.00 75.31 98 CYS A N 1
ATOM 784 C CA . CYS A 1 98 ? -16.050 8.818 14.626 1.00 75.31 98 CYS A CA 1
ATOM 785 C C . CYS A 1 98 ? -17.127 9.917 14.539 1.00 75.31 98 CYS A C 1
ATOM 787 O O . CYS A 1 98 ? -16.942 10.963 15.161 1.00 75.31 98 CYS A O 1
ATOM 789 N N . TRP A 1 99 ? -18.198 9.710 13.768 1.00 67.56 99 TRP A N 1
ATOM 790 C CA . TRP A 1 99 ? -19.285 10.665 13.529 1.00 67.56 99 TRP A CA 1
ATOM 791 C C . TRP A 1 99 ? -20.638 10.032 13.837 1.00 67.56 99 TRP A C 1
ATOM 793 O O . TRP A 1 99 ? -21.510 10.748 14.377 1.00 67.56 99 TRP A O 1
#

Foldseek 3Di:
DVQVVLLVVLVVVVVVLVVLLVVLLVLLCVQPNNVVSVVLVVVLVVLSVCLSVLSRPPPDDPVNVVVCVVVVHRSNCVSPVVSVVSSVVSNVNSVVRVD

Secondary structure (DSSP, 8-state):
-HHHHHHHHHHHHHHHHHHHHHHHHHHHHHHT-HHHHHHHHHHHHHHHHHHHHHH-GGG--HHHHHHHHHHT--HHHHHHHHHHHHHHHHHHHHHHH--

Organism: NCBI:txid127549

Sequence (99 aa):
SGLIFVMDRSVGNLLEQTPPFLLALWLHAFAVSPDDAAWYGWVWLLMRSTYPVMFAYPSMSPALWSAQRSLGISWVSFVTWPSYAVVWRMLYGAAKVCW

pLDDT: mean 86.34, std 11.15, range [55.22, 98.0]

Radius of gyration: 16.04 Å; chains: 1; bounding box: 39×20×44 Å